Protein AF-J9CIK9-F1 (afdb_monomer_lite)

pLDDT: mean 80.39, std 12.11, range [43.03, 96.38]

Foldseek 3Di:
DPDDDPPDDDLVVLCVLVVPPCCCVPVVVSNVVSVVVVVVVVVVVVVVVVVVVVVVPPPVPPDD

Sequence (64 aa):
GFGVSYPRPTWGNMLNGANNATIINTYWWQWLFTALFLAVTTICINIVGDALRDVMDPKSSVEK

Secondary structure (DSSP, 8-state):
--PPPTTS--HHHHHHGGGSHHHHHH-HHHHHHHHHHHH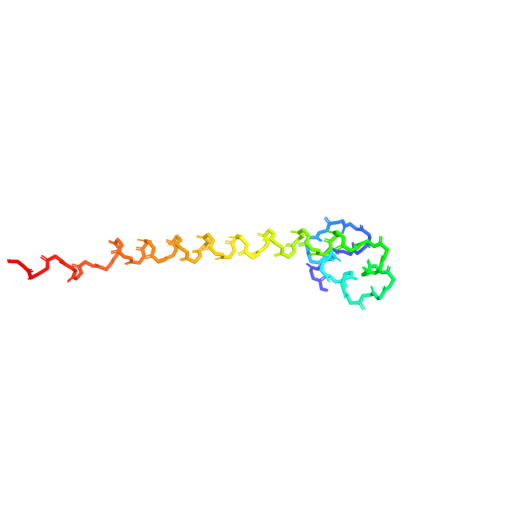HHHHHHHHHHHHHHHHH-GGGGS--

Radius of gyration: 19.28 Å; chains: 1; bounding box: 37×26×54 Å

Organism: NCBI:txid749906

InterPro domains:
  IPR050366 Binding-protein-dependent transport system permease [PTHR43386] (1-60)

Structure (mmCIF, N/CA/C/O backbone):
data_AF-J9CIK9-F1
#
_entry.id   AF-J9CIK9-F1
#
loop_
_atom_site.group_PDB
_atom_site.id
_atom_site.type_symbol
_atom_site.label_atom_id
_atom_site.label_alt_id
_atom_site.label_comp_id
_atom_site.label_asym_id
_atom_site.label_entity_id
_atom_site.label_seq_id
_atom_site.pdbx_PDB_ins_code
_atom_site.Cartn_x
_atom_site.Cartn_y
_atom_site.Cartn_z
_atom_site.occupancy
_atom_site.B_iso_or_equiv
_atom_site.auth_seq_id
_atom_site.auth_comp_id
_atom_site.auth_asym_id
_atom_site.auth_atom_id
_atom_site.pdbx_PDB_model_num
ATOM 1 N N . GLY A 1 1 ? 15.517 -15.784 -1.806 1.00 56.50 1 GLY A N 1
ATOM 2 C CA . GLY A 1 1 ? 14.514 -14.779 -1.405 1.00 56.50 1 GLY A CA 1
ATOM 3 C C . GLY A 1 1 ? 13.148 -15.237 -1.868 1.00 56.50 1 GLY A C 1
ATOM 4 O O . GLY A 1 1 ? 13.041 -15.651 -3.012 1.00 56.50 1 GLY A O 1
ATOM 5 N N . PHE A 1 2 ? 12.134 -15.197 -1.001 1.00 64.12 2 PHE A N 1
ATOM 6 C CA . PHE A 1 2 ? 10.747 -15.615 -1.286 1.00 64.12 2 PHE A CA 1
ATOM 7 C C . PHE A 1 2 ? 9.957 -14.547 -2.072 1.00 64.12 2 PHE A C 1
ATOM 9 O O . PHE A 1 2 ? 8.817 -14.229 -1.751 1.00 64.12 2 PHE A O 1
ATOM 16 N N . GLY A 1 3 ? 10.590 -13.942 -3.078 1.00 67.50 3 GLY A N 1
ATOM 17 C CA . GLY A 1 3 ? 9.957 -12.976 -3.971 1.00 67.50 3 GLY A CA 1
ATOM 18 C C . GLY A 1 3 ? 9.503 -13.657 -5.255 1.00 67.50 3 GLY A C 1
ATOM 19 O O . GLY A 1 3 ? 10.177 -14.551 -5.763 1.00 67.50 3 GLY A O 1
ATOM 20 N N . VAL A 1 4 ? 8.369 -13.230 -5.803 1.00 76.81 4 VAL A N 1
ATOM 21 C CA . VAL A 1 4 ? 7.980 -13.640 -7.154 1.00 76.81 4 VAL A CA 1
ATOM 22 C C . VAL A 1 4 ? 8.912 -12.941 -8.142 1.00 76.81 4 VAL A C 1
ATOM 24 O O . VAL A 1 4 ? 8.909 -11.716 -8.212 1.00 76.81 4 VAL A O 1
ATOM 27 N N . SER A 1 5 ? 9.697 -13.691 -8.915 1.00 74.06 5 SER A N 1
ATOM 28 C CA . SER A 1 5 ? 10.582 -13.099 -9.925 1.00 74.06 5 SER A CA 1
ATOM 29 C C . SER A 1 5 ? 9.801 -12.372 -11.026 1.00 74.06 5 SER A C 1
ATOM 31 O O . SER A 1 5 ? 8.719 -12.800 -11.443 1.00 74.06 5 SER A O 1
ATOM 33 N N . TYR A 1 6 ? 10.383 -11.279 -11.525 1.00 72.12 6 TYR A N 1
ATOM 34 C CA . TYR A 1 6 ? 9.982 -10.653 -12.789 1.00 72.12 6 TYR A CA 1
ATOM 35 C C . TYR A 1 6 ? 9.934 -11.724 -13.904 1.00 72.12 6 TYR A C 1
ATOM 37 O O . TYR A 1 6 ? 10.788 -12.615 -13.883 1.00 72.12 6 TYR A O 1
ATOM 45 N N . PRO A 1 7 ? 8.975 -11.716 -14.857 1.00 73.50 7 PRO A N 1
ATOM 46 C CA . PRO A 1 7 ? 8.044 -10.648 -15.255 1.00 73.50 7 PRO A CA 1
ATOM 47 C C . PRO A 1 7 ? 6.640 -10.718 -14.638 1.00 73.50 7 PRO A C 1
ATOM 49 O O . PRO A 1 7 ? 5.737 -10.020 -15.098 1.00 73.50 7 PRO A O 1
ATOM 52 N N . ARG A 1 8 ? 6.398 -11.561 -13.624 1.00 79.06 8 ARG A N 1
ATOM 53 C CA . ARG A 1 8 ? 5.037 -11.688 -13.080 1.00 79.06 8 ARG A CA 1
ATOM 54 C C . ARG A 1 8 ? 4.594 -10.388 -12.386 1.00 79.06 8 ARG A C 1
ATOM 56 O O . ARG A 1 8 ? 5.339 -9.890 -11.531 1.00 79.06 8 ARG A O 1
ATOM 63 N N . PRO A 1 9 ? 3.393 -9.864 -12.703 1.00 77.19 9 PRO A N 1
ATOM 64 C CA . PRO A 1 9 ? 2.879 -8.639 -12.109 1.00 77.19 9 PRO A CA 1
ATOM 65 C C . PRO A 1 9 ? 2.418 -8.915 -10.677 1.00 77.19 9 PRO A C 1
ATOM 67 O O . PRO A 1 9 ? 1.310 -9.379 -10.427 1.00 77.19 9 PRO A O 1
ATOM 70 N N . THR A 1 10 ? 3.300 -8.647 -9.724 1.00 86.88 10 THR A N 1
ATOM 71 C CA . THR A 1 10 ? 2.969 -8.567 -8.299 1.00 86.88 10 THR A CA 1
ATOM 72 C C . THR A 1 10 ? 3.068 -7.118 -7.853 1.00 86.88 10 THR A C 1
ATOM 74 O O . THR A 1 10 ? 3.821 -6.345 -8.445 1.00 86.88 10 THR A O 1
ATOM 77 N N . TRP A 1 11 ? 2.362 -6.738 -6.788 1.00 82.81 11 TRP A N 1
ATOM 78 C CA . TRP A 1 11 ? 2.417 -5.364 -6.273 1.00 82.81 11 TRP A CA 1
ATOM 79 C C . TRP A 1 11 ? 3.856 -4.937 -5.930 1.00 82.81 11 TRP A C 1
ATOM 81 O O . TRP A 1 11 ? 4.271 -3.829 -6.255 1.00 82.81 11 TRP A O 1
ATOM 91 N N . GLY A 1 12 ? 4.663 -5.857 -5.388 1.00 82.12 12 GLY A N 1
ATOM 92 C CA . GLY A 1 12 ? 6.087 -5.628 -5.136 1.00 82.12 12 GLY A CA 1
ATOM 93 C C . GLY A 1 12 ? 6.912 -5.434 -6.413 1.00 82.12 12 GLY A C 1
ATOM 94 O O . GLY A 1 12 ? 7.734 -4.524 -6.471 1.00 82.12 12 GLY A O 1
ATOM 95 N N . ASN A 1 13 ? 6.688 -6.230 -7.462 1.00 82.44 13 ASN A N 1
ATOM 96 C CA . ASN A 1 13 ? 7.409 -6.068 -8.731 1.00 82.44 13 ASN A CA 1
ATOM 97 C C . ASN A 1 13 ? 6.998 -4.791 -9.478 1.00 82.44 13 ASN A C 1
ATOM 99 O O . ASN A 1 13 ? 7.839 -4.158 -10.112 1.00 82.44 13 ASN A O 1
ATOM 103 N N . MET A 1 14 ? 5.726 -4.391 -9.382 1.00 83.44 14 MET A N 1
ATOM 104 C CA . MET A 1 14 ? 5.214 -3.147 -9.968 1.00 83.44 14 MET A CA 1
ATOM 105 C C . MET A 1 14 ? 5.834 -1.915 -9.300 1.00 83.44 14 MET A C 1
ATOM 107 O O . MET A 1 14 ? 6.240 -0.989 -9.998 1.00 83.44 14 MET A O 1
ATOM 111 N N . LEU A 1 15 ? 6.004 -1.946 -7.974 1.00 80.56 15 LEU A N 1
ATOM 112 C CA . LEU A 1 15 ? 6.731 -0.909 -7.237 1.00 80.56 15 LEU A CA 1
ATOM 113 C C . LEU A 1 15 ? 8.240 -0.937 -7.501 1.00 80.56 15 LEU A C 1
ATOM 115 O O . LEU A 1 15 ? 8.849 0.116 -7.645 1.00 80.56 15 LEU A O 1
ATOM 119 N N . ASN A 1 16 ? 8.857 -2.117 -7.625 1.00 81.69 16 ASN A N 1
ATOM 120 C CA . ASN A 1 16 ? 10.273 -2.212 -8.000 1.00 81.69 16 ASN A CA 1
ATOM 121 C C . ASN A 1 16 ? 10.539 -1.598 -9.382 1.00 81.69 16 ASN A C 1
ATOM 123 O O . ASN A 1 16 ? 11.590 -0.991 -9.583 1.00 81.69 16 ASN A O 1
ATOM 127 N N . GLY A 1 17 ? 9.569 -1.673 -10.299 1.00 74.31 17 GLY A N 1
ATOM 128 C CA . GLY A 1 17 ? 9.606 -0.979 -11.586 1.00 74.31 17 GLY A CA 1
ATOM 129 C C . GLY A 1 17 ? 9.755 0.544 -11.469 1.00 74.31 17 GLY A C 1
ATOM 130 O O . GLY A 1 17 ? 10.369 1.150 -12.341 1.00 74.31 17 GLY A O 1
ATOM 131 N N . ALA A 1 18 ? 9.311 1.158 -10.368 1.00 71.38 18 ALA A N 1
ATOM 132 C CA . ALA A 1 18 ? 9.511 2.584 -10.099 1.00 71.38 18 ALA A CA 1
ATOM 133 C C . ALA A 1 18 ? 10.972 2.960 -9.789 1.00 71.38 18 ALA A C 1
ATOM 135 O O . ALA A 1 18 ? 11.286 4.139 -9.705 1.00 71.38 18 ALA A O 1
ATOM 136 N N . ASN A 1 19 ? 11.882 1.992 -9.634 1.00 77.19 19 ASN A N 1
ATOM 137 C CA . ASN A 1 19 ? 13.322 2.261 -9.546 1.00 77.19 19 ASN A CA 1
AT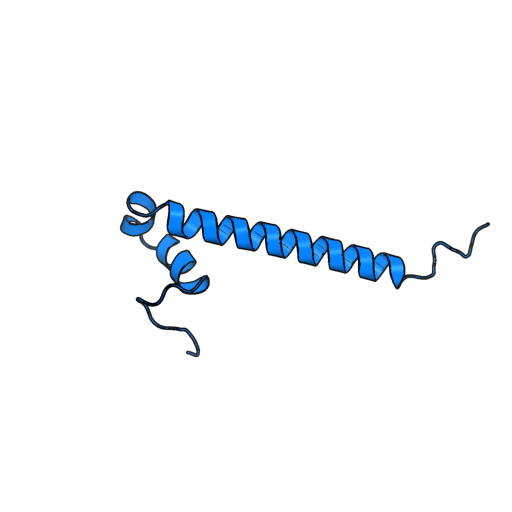OM 138 C C . ASN A 1 19 ? 13.991 2.309 -10.932 1.00 77.19 19 ASN A C 1
ATOM 140 O O . ASN A 1 19 ? 15.169 2.641 -11.040 1.00 77.19 19 ASN A O 1
ATOM 144 N N . ASN A 1 20 ? 13.264 1.969 -12.003 1.00 78.94 20 ASN A N 1
ATOM 145 C CA . ASN A 1 20 ? 13.777 1.977 -13.367 1.00 78.94 20 ASN A CA 1
ATOM 146 C C . ASN A 1 20 ? 13.229 3.189 -14.137 1.00 78.94 20 ASN A C 1
ATOM 148 O O . ASN A 1 20 ? 12.032 3.274 -14.413 1.00 78.94 20 ASN A O 1
ATOM 152 N N . ALA A 1 21 ? 14.118 4.104 -14.536 1.00 70.69 21 ALA A N 1
ATOM 153 C CA . ALA A 1 21 ? 13.764 5.348 -15.228 1.00 70.69 21 ALA A CA 1
ATOM 154 C C . ALA A 1 21 ? 12.959 5.128 -16.525 1.00 70.69 21 ALA A C 1
ATOM 156 O O . ALA A 1 21 ? 12.086 5.936 -16.851 1.00 70.69 21 ALA A O 1
ATOM 157 N N . THR A 1 22 ? 13.194 4.021 -17.237 1.00 72.69 22 THR A N 1
ATOM 158 C CA . THR A 1 22 ? 12.444 3.660 -18.450 1.00 72.69 22 THR A CA 1
ATOM 159 C C . THR A 1 22 ? 11.002 3.284 -18.125 1.00 72.69 22 THR A C 1
ATOM 161 O O . THR A 1 22 ? 10.088 3.656 -18.860 1.00 72.69 22 THR A O 1
ATOM 164 N N . ILE A 1 23 ? 10.779 2.582 -17.011 1.00 73.25 23 ILE A N 1
ATOM 165 C CA . ILE A 1 23 ? 9.440 2.171 -16.571 1.00 73.25 23 ILE A CA 1
ATOM 166 C C . ILE A 1 23 ? 8.676 3.360 -15.996 1.00 73.25 23 ILE A C 1
ATOM 168 O O . ILE A 1 23 ? 7.496 3.508 -16.288 1.00 73.25 23 ILE A O 1
ATOM 172 N N . ILE A 1 24 ? 9.340 4.256 -15.268 1.00 76.12 24 ILE A N 1
ATOM 173 C CA . ILE A 1 24 ? 8.709 5.491 -14.783 1.00 76.12 24 ILE A CA 1
ATOM 174 C C . ILE A 1 24 ? 8.231 6.360 -15.951 1.00 76.12 24 ILE A C 1
ATOM 176 O O . ILE A 1 24 ? 7.116 6.866 -15.898 1.00 76.12 24 ILE A O 1
ATOM 180 N N . ASN A 1 25 ? 9.039 6.514 -17.006 1.00 73.62 25 ASN A N 1
ATOM 181 C CA . ASN A 1 25 ? 8.665 7.341 -18.158 1.00 73.62 25 ASN A CA 1
ATOM 182 C C . ASN A 1 25 ? 7.638 6.665 -19.076 1.00 73.62 25 ASN A C 1
ATOM 184 O O . ASN A 1 25 ? 6.718 7.318 -19.556 1.00 73.62 25 ASN A O 1
ATOM 188 N N . THR A 1 26 ? 7.781 5.362 -19.322 1.00 78.12 26 THR A N 1
ATOM 189 C CA . THR A 1 26 ? 6.960 4.654 -20.321 1.00 78.12 26 THR A CA 1
ATOM 190 C C . THR A 1 26 ? 5.692 4.055 -19.716 1.00 78.12 26 THR A C 1
ATOM 192 O O . THR A 1 26 ? 4.655 4.031 -20.366 1.00 78.12 26 THR A O 1
ATOM 195 N N . TYR A 1 27 ? 5.764 3.591 -18.469 1.00 81.50 27 TYR A N 1
ATOM 196 C CA . TYR A 1 27 ? 4.733 2.813 -17.776 1.00 81.50 27 TYR A CA 1
ATOM 197 C C . TYR A 1 27 ? 4.374 3.447 -16.420 1.00 81.50 27 TYR A C 1
ATOM 199 O O . TYR A 1 27 ? 4.219 2.758 -15.410 1.00 81.50 27 TYR A O 1
ATOM 207 N N . TRP A 1 28 ? 4.243 4.778 -16.378 1.00 81.00 28 TRP A N 1
ATOM 208 C CA . TRP A 1 28 ? 3.998 5.545 -15.147 1.00 81.00 28 TR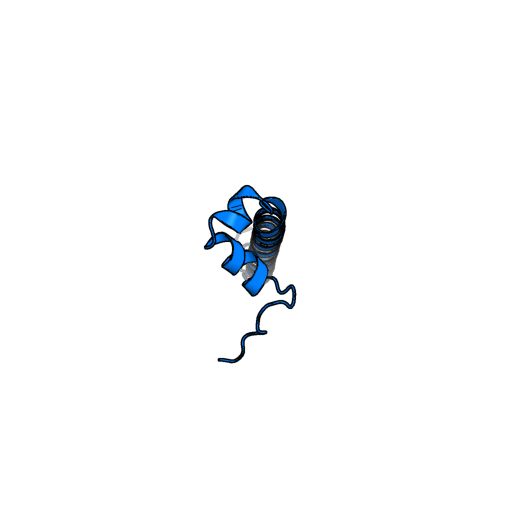P A CA 1
ATOM 209 C C . TRP A 1 28 ? 2.759 5.076 -14.360 1.00 81.00 28 TRP A C 1
ATOM 211 O O . TRP A 1 28 ? 2.739 5.098 -13.130 1.00 81.00 28 TRP A O 1
ATOM 221 N N . TRP A 1 29 ? 1.731 4.591 -15.060 1.00 84.94 29 TRP A N 1
ATOM 222 C CA . TRP A 1 29 ? 0.503 4.093 -14.440 1.00 84.94 29 TRP A CA 1
ATOM 223 C C . TRP A 1 29 ? 0.733 2.839 -13.589 1.00 84.94 29 TRP A C 1
ATOM 225 O O . TRP A 1 29 ? -0.009 2.595 -12.638 1.00 84.94 29 TRP A O 1
ATOM 235 N N . GLN A 1 30 ? 1.760 2.043 -13.910 1.00 83.75 30 GLN A N 1
ATOM 236 C CA . GLN A 1 30 ? 2.032 0.772 -13.248 1.00 83.75 30 GLN A CA 1
ATOM 237 C C . GLN A 1 30 ? 2.393 0.974 -11.777 1.00 83.75 30 GLN A C 1
ATOM 239 O O . GLN A 1 30 ? 1.874 0.266 -10.920 1.00 83.75 30 GLN A O 1
ATOM 244 N N . TRP A 1 31 ? 3.254 1.942 -11.468 1.00 82.38 31 TRP A N 1
ATOM 245 C CA . TRP A 1 31 ? 3.621 2.224 -10.082 1.00 82.38 31 TRP A CA 1
ATOM 246 C C . TRP A 1 31 ? 2.571 3.092 -9.385 1.00 82.38 31 TRP A C 1
ATOM 248 O O . TRP A 1 31 ? 2.295 2.872 -8.205 1.00 82.38 31 TRP A O 1
ATOM 258 N N . LEU A 1 32 ? 1.946 4.030 -10.108 1.00 88.06 32 LEU A N 1
ATOM 259 C CA . LEU A 1 32 ? 0.998 4.971 -9.519 1.00 88.06 32 LEU A CA 1
ATOM 260 C C . LEU A 1 32 ? -0.250 4.273 -8.977 1.00 88.06 32 LEU A C 1
ATOM 262 O O . LEU A 1 32 ? -0.632 4.506 -7.830 1.00 88.06 32 LEU A O 1
ATOM 266 N N . PHE A 1 33 ? -0.882 3.404 -9.772 1.00 90.12 33 PHE A N 1
ATOM 267 C CA . PHE A 1 33 ? -2.088 2.712 -9.319 1.00 90.12 33 PHE A CA 1
ATOM 268 C C . PHE A 1 33 ? -1.782 1.777 -8.153 1.00 90.12 33 PHE A C 1
ATOM 270 O O . PHE A 1 33 ? -2.493 1.801 -7.151 1.00 90.12 33 PHE A O 1
ATOM 277 N N . THR A 1 34 ? -0.695 1.004 -8.228 1.00 89.69 34 THR A N 1
ATOM 278 C CA . THR A 1 34 ? -0.282 0.137 -7.117 1.00 89.69 34 THR A CA 1
ATOM 279 C C . THR A 1 34 ? -0.023 0.937 -5.839 1.00 89.69 34 THR A C 1
ATOM 281 O O . THR A 1 34 ? -0.486 0.532 -4.774 1.00 89.69 34 THR A O 1
ATOM 284 N N . ALA A 1 35 ? 0.650 2.087 -5.931 1.00 89.69 35 ALA A N 1
ATOM 285 C CA . ALA A 1 35 ? 0.888 2.960 -4.784 1.00 89.69 35 ALA A CA 1
ATOM 286 C C . ALA A 1 35 ? -0.419 3.525 -4.200 1.00 89.69 35 ALA A C 1
ATOM 288 O O . ALA A 1 35 ? -0.602 3.504 -2.984 1.00 89.69 35 ALA A O 1
ATOM 289 N N . LEU A 1 36 ? -1.352 3.967 -5.049 1.00 93.94 36 LEU A N 1
ATOM 290 C CA . LEU A 1 36 ? -2.645 4.496 -4.613 1.00 93.94 36 LEU A CA 1
ATOM 291 C C . LEU A 1 36 ? -3.480 3.434 -3.884 1.00 93.94 36 LEU A C 1
ATOM 293 O O . LEU A 1 36 ? -3.995 3.695 -2.799 1.00 93.94 36 LEU A O 1
ATOM 297 N N . PHE A 1 37 ? -3.579 2.224 -4.440 1.00 93.12 37 PHE A N 1
ATOM 298 C CA . PHE A 1 37 ? -4.307 1.123 -3.804 1.00 93.12 37 PHE A CA 1
ATOM 299 C C . PHE A 1 37 ? -3.705 0.739 -2.451 1.00 93.12 37 PHE A C 1
ATOM 301 O O . PHE A 1 37 ? -4.444 0.492 -1.496 1.00 93.12 37 PHE A O 1
ATOM 308 N N . LEU A 1 38 ? -2.375 0.725 -2.342 1.00 92.75 38 LEU A N 1
ATOM 309 C CA . LEU A 1 38 ? -1.689 0.465 -1.076 1.00 92.75 38 LEU A CA 1
ATOM 310 C C . LEU A 1 38 ? -1.928 1.569 -0.045 1.00 92.75 38 LEU A C 1
ATOM 312 O O . LEU A 1 38 ? -2.165 1.261 1.124 1.00 92.75 38 LEU A O 1
ATOM 316 N N . ALA A 1 39 ? -1.917 2.835 -0.465 1.00 94.62 39 ALA A N 1
ATOM 317 C CA . ALA A 1 39 ? -2.232 3.960 0.408 1.00 94.62 39 ALA A CA 1
ATOM 318 C C . ALA A 1 39 ? -3.666 3.857 0.947 1.00 94.62 39 ALA A C 1
ATOM 320 O O . ALA A 1 39 ? -3.868 3.907 2.158 1.00 94.62 39 ALA A O 1
ATOM 321 N N . VAL A 1 40 ? -4.647 3.617 0.071 1.00 96.38 40 VAL A N 1
ATOM 322 C CA . VAL A 1 40 ? -6.052 3.431 0.469 1.00 96.38 40 VAL A CA 1
ATOM 323 C C . VAL A 1 40 ? -6.198 2.244 1.417 1.00 96.38 40 VAL A C 1
ATOM 325 O O . VAL A 1 40 ? -6.798 2.383 2.475 1.00 96.38 40 VAL A O 1
ATOM 328 N N . THR A 1 41 ? -5.592 1.101 1.089 1.00 94.81 41 THR A N 1
ATOM 329 C CA . THR A 1 41 ? -5.624 -0.098 1.944 1.00 94.81 41 THR A CA 1
ATOM 330 C C . THR A 1 41 ? -5.061 0.198 3.333 1.00 94.81 41 THR A C 1
ATOM 332 O O . THR A 1 41 ? -5.662 -0.180 4.336 1.00 94.81 41 THR A O 1
ATOM 335 N N . THR A 1 42 ? -3.943 0.922 3.405 1.00 95.25 42 THR A N 1
ATOM 336 C CA . THR A 1 42 ? -3.312 1.310 4.674 1.00 95.25 42 THR A CA 1
ATOM 337 C C . THR A 1 42 ? -4.216 2.232 5.487 1.00 95.25 42 THR A C 1
ATOM 339 O O . THR A 1 42 ? -4.372 2.021 6.685 1.00 95.25 42 THR A O 1
ATOM 342 N N . ILE A 1 43 ? -4.854 3.214 4.843 1.00 96.19 43 ILE A N 1
ATOM 343 C CA . ILE A 1 43 ? -5.813 4.119 5.492 1.00 96.19 43 ILE A CA 1
ATOM 344 C C . ILE A 1 43 ? -7.019 3.335 6.018 1.00 96.19 43 ILE A C 1
ATOM 346 O O . ILE A 1 43 ? -7.402 3.517 7.169 1.00 96.19 43 ILE A O 1
ATOM 350 N N . CYS A 1 44 ? -7.588 2.430 5.220 1.00 96.38 44 CYS A N 1
ATOM 351 C CA . CYS A 1 44 ? -8.703 1.588 5.647 1.00 96.38 44 CYS A 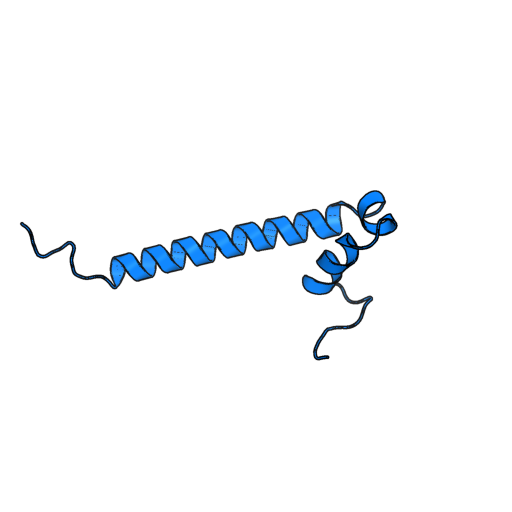CA 1
ATOM 352 C C . CYS A 1 44 ? -8.333 0.735 6.863 1.00 96.38 44 CYS A C 1
ATOM 354 O O . CYS A 1 44 ? -9.086 0.704 7.830 1.00 96.38 44 CYS A O 1
ATOM 356 N N . ILE A 1 45 ? -7.173 0.073 6.837 1.00 95.75 45 ILE A N 1
ATOM 357 C CA . ILE A 1 45 ? -6.695 -0.731 7.970 1.00 95.75 45 ILE A CA 1
ATOM 358 C C . ILE A 1 45 ? -6.482 0.147 9.206 1.00 95.75 45 ILE A C 1
ATOM 360 O O . ILE A 1 45 ? -6.834 -0.271 10.304 1.00 95.75 45 ILE A O 1
ATOM 364 N N . ASN A 1 46 ? -5.947 1.357 9.033 1.00 93.88 46 ASN A N 1
ATOM 365 C CA . ASN A 1 46 ? -5.724 2.298 10.127 1.00 93.88 46 ASN A CA 1
ATOM 366 C C . ASN A 1 46 ? -7.054 2.718 10.780 1.00 93.88 46 ASN A C 1
ATOM 368 O O . ASN A 1 46 ? -7.230 2.521 11.976 1.00 93.88 46 ASN A O 1
ATOM 372 N N . ILE A 1 47 ? -8.039 3.138 9.978 1.00 94.62 47 ILE A N 1
ATOM 373 C CA . ILE A 1 47 ? -9.382 3.500 10.462 1.00 94.62 47 ILE A CA 1
ATOM 374 C C . ILE A 1 47 ? -10.070 2.314 11.144 1.00 94.62 47 ILE A C 1
ATOM 376 O O . ILE A 1 47 ? -10.690 2.481 12.189 1.00 94.62 47 ILE A O 1
ATOM 380 N N . VAL A 1 48 ? -9.981 1.112 10.567 1.00 95.38 48 VAL A N 1
ATOM 381 C CA . VAL A 1 48 ? -10.556 -0.094 11.181 1.00 95.38 48 VAL A CA 1
ATOM 382 C C . VAL A 1 48 ? -9.869 -0.397 12.510 1.00 95.38 48 VAL A C 1
ATOM 384 O O . VAL A 1 48 ? -10.548 -0.735 13.472 1.00 95.38 48 VAL A O 1
ATOM 387 N N . GLY A 1 49 ? -8.546 -0.254 12.587 1.00 91.56 49 GLY A N 1
ATOM 388 C CA . GLY A 1 49 ? -7.790 -0.407 13.828 1.00 91.56 49 GLY A CA 1
ATOM 389 C C . GLY A 1 49 ? -8.212 0.601 14.894 1.00 91.56 49 GLY A C 1
ATOM 390 O O . GLY A 1 49 ? -8.430 0.210 16.038 1.00 91.56 49 GLY A O 1
ATOM 391 N N . ASP A 1 50 ? -8.398 1.862 14.512 1.00 90.75 50 ASP A N 1
ATOM 392 C CA . ASP A 1 50 ? -8.877 2.916 15.408 1.00 90.75 50 ASP A CA 1
ATOM 393 C C . ASP A 1 50 ? -10.320 2.670 15.864 1.00 90.75 50 ASP A C 1
ATOM 395 O O . ASP A 1 50 ? -10.608 2.784 17.051 1.00 90.75 50 ASP A O 1
ATOM 399 N N . ALA A 1 51 ? -11.214 2.244 14.969 1.00 87.06 51 ALA A N 1
ATOM 400 C CA . ALA A 1 51 ? -12.589 1.892 15.319 1.00 87.06 51 ALA A CA 1
ATOM 401 C C . ALA A 1 51 ? -12.658 0.658 16.236 1.00 87.06 51 ALA A C 1
ATOM 403 O O . ALA A 1 51 ? -13.421 0.638 17.199 1.00 87.06 51 ALA A O 1
ATOM 404 N N . LEU A 1 52 ? -11.842 -0.369 15.973 1.00 90.19 52 LEU A N 1
ATOM 405 C CA . LEU A 1 52 ? -11.713 -1.530 16.857 1.00 90.19 52 LEU A CA 1
ATOM 406 C C . LEU A 1 52 ? -11.163 -1.120 18.224 1.00 90.19 52 LEU A C 1
ATOM 408 O O . LEU A 1 52 ? -11.658 -1.599 19.240 1.00 90.19 52 LEU A O 1
ATOM 412 N N . ARG A 1 53 ? -10.170 -0.226 18.258 1.00 86.88 53 ARG A N 1
ATOM 413 C CA . ARG A 1 53 ? -9.604 0.315 19.495 1.00 86.88 53 ARG A CA 1
ATOM 414 C C . ARG A 1 53 ? -10.645 1.090 20.294 1.00 86.88 53 ARG A C 1
ATOM 416 O O . ARG A 1 53 ? -10.715 0.887 21.497 1.00 86.88 53 ARG A O 1
ATOM 423 N N . ASP A 1 54 ? -11.439 1.928 19.641 1.00 83.62 54 ASP A N 1
ATOM 424 C CA . ASP A 1 54 ? -12.490 2.726 20.279 1.00 83.62 54 ASP A CA 1
ATOM 425 C C . ASP A 1 54 ? -13.583 1.831 20.890 1.00 83.62 54 ASP A C 1
ATOM 427 O O . ASP A 1 54 ? -13.977 2.008 22.038 1.00 83.62 54 ASP A O 1
ATOM 431 N N . VAL A 1 55 ? -13.994 0.774 20.179 1.00 85.44 55 VAL A N 1
ATOM 432 C CA . VAL A 1 55 ? -14.946 -0.225 20.704 1.00 85.44 55 VAL A CA 1
ATOM 433 C C . VAL A 1 55 ? -14.338 -1.069 21.835 1.00 85.44 55 VAL A C 1
ATOM 435 O O . VAL A 1 55 ? -15.052 -1.492 22.745 1.00 85.44 55 VAL A O 1
ATOM 438 N N . MET A 1 56 ? -13.034 -1.346 21.782 1.00 82.38 56 MET A N 1
ATOM 439 C CA . MET A 1 56 ? -12.330 -2.148 22.786 1.00 82.38 56 MET A CA 1
ATOM 440 C C . MET A 1 56 ? -11.853 -1.353 24.006 1.00 82.38 56 MET A C 1
ATOM 442 O O . MET A 1 56 ? -11.482 -1.996 24.987 1.00 82.38 56 MET A O 1
ATOM 446 N N . ASP A 1 57 ? -11.839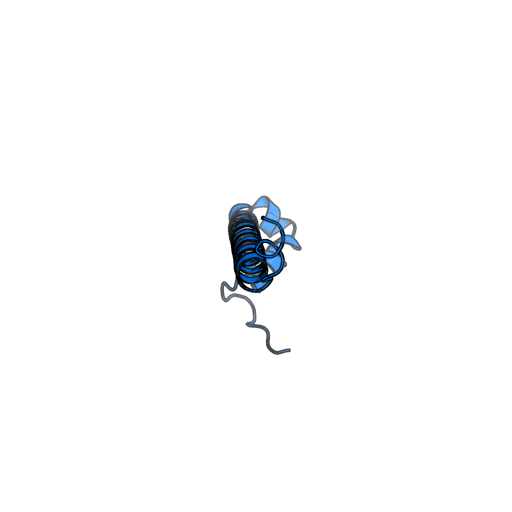 -0.016 23.978 1.00 77.94 57 ASP A N 1
ATOM 447 C CA . ASP A 1 57 ? -11.480 0.834 25.119 1.00 77.94 57 ASP A CA 1
ATOM 448 C C . ASP A 1 57 ? -12.757 1.243 25.890 1.00 77.94 57 ASP A C 1
ATOM 450 O O . ASP A 1 57 ? -13.446 2.191 25.516 1.00 77.94 57 ASP A O 1
ATOM 454 N N . PRO A 1 58 ? -13.125 0.557 26.993 1.00 64.62 58 PRO A N 1
ATOM 455 C CA . PRO A 1 58 ? -14.410 0.740 27.668 1.00 64.62 58 PRO A CA 1
ATOM 456 C C . PRO A 1 58 ? -14.453 1.984 28.578 1.00 64.62 58 PRO A C 1
ATOM 458 O O . PRO A 1 58 ? -15.330 2.098 29.438 1.00 64.62 58 PRO A O 1
ATOM 461 N N . LYS A 1 59 ? -13.502 2.919 28.442 1.00 62.38 59 LYS A N 1
ATOM 462 C CA . LYS A 1 59 ? -13.316 4.042 29.377 1.00 62.38 59 LYS A CA 1
ATOM 463 C C . LYS A 1 59 ? -14.134 5.300 29.080 1.00 62.38 59 LYS A C 1
ATOM 465 O O . LYS A 1 59 ? -14.107 6.211 29.900 1.00 62.38 59 LYS A O 1
ATOM 470 N N . SER A 1 60 ? -14.900 5.366 27.993 1.00 56.75 60 SER A N 1
ATOM 471 C CA . SER A 1 60 ? -15.793 6.513 27.739 1.00 56.75 60 SER A CA 1
ATOM 472 C C . SER A 1 60 ? -17.131 6.439 28.497 1.00 56.75 60 SER A C 1
ATOM 474 O O . SER A 1 60 ? -17.857 7.429 28.554 1.00 56.75 60 SER A O 1
ATOM 476 N N . SER A 1 61 ? -17.445 5.302 29.130 1.00 57.25 61 SER A N 1
ATOM 477 C CA . SER A 1 61 ? -18.743 5.049 29.781 1.00 57.25 61 SER A CA 1
ATOM 4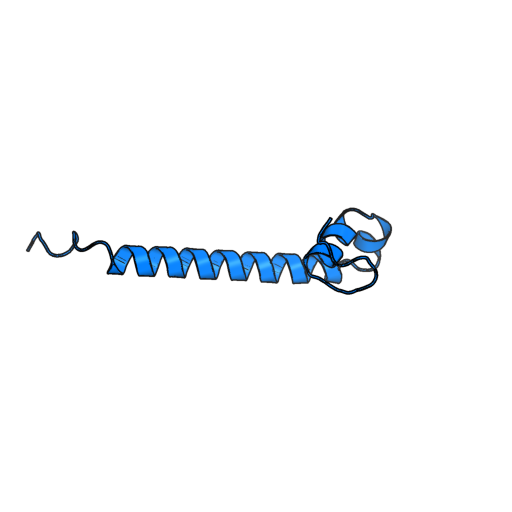78 C C . SER A 1 61 ? -18.793 5.343 31.287 1.00 57.25 61 SER A C 1
ATOM 480 O O . SER A 1 61 ? -19.847 5.156 31.888 1.00 57.25 61 SER A O 1
ATOM 482 N N . VAL A 1 62 ? -17.684 5.736 31.928 1.00 58.03 62 VAL A N 1
ATOM 483 C CA . VAL A 1 62 ? -17.597 5.808 33.408 1.00 58.03 62 VAL A CA 1
ATOM 484 C C . VAL A 1 62 ? -17.883 7.206 33.980 1.00 58.03 62 VAL A C 1
ATOM 486 O O . VAL A 1 62 ? -17.986 7.349 35.192 1.00 58.03 62 VAL A O 1
ATOM 489 N N . GLU A 1 63 ? -18.107 8.228 33.152 1.00 55.66 63 GLU A N 1
ATOM 490 C CA . GLU A 1 63 ? -18.456 9.569 33.645 1.00 55.66 63 GLU A CA 1
ATOM 491 C C . GLU A 1 63 ? -19.751 10.089 33.008 1.00 55.66 63 GLU A C 1
ATOM 493 O O . GLU A 1 63 ? -19.753 10.874 32.059 1.00 55.66 63 GLU A O 1
ATOM 498 N N . LYS A 1 64 ? -20.876 9.607 33.538 1.00 43.03 64 LYS A N 1
ATOM 499 C CA . LYS A 1 64 ? -22.152 10.326 33.568 1.00 43.03 64 LYS A CA 1
ATOM 500 C C . LYS A 1 64 ? -22.807 10.132 34.923 1.00 43.03 64 LYS A C 1
ATOM 502 O O . LYS A 1 64 ? -22.833 8.973 35.388 1.00 43.03 64 LYS A O 1
#